Protein AF-A0ABD3H731-F1 (afdb_monomer_lite)

Organism: NCBI:txid122646

Foldseek 3Di:
DDDDLDDDFDDDDDDPVVCVVVVNDDQDDQQFFFFFDDDPVCPLQRVLVGVVVRCVSSVHDPVPQQADEDAPPDPVSQVVSCVSNVNDPCRYCVVHHCVVRPDPPPCRVRCSVVVVRVD

Structure (mmCIF, N/CA/C/O backbone):
data_AF-A0ABD3H731-F1
#
_entry.id   AF-A0ABD3H731-F1
#
loop_
_atom_site.group_PDB
_atom_site.id
_atom_site.type_symbol
_atom_site.label_atom_id
_atom_site.label_alt_id
_atom_site.label_comp_id
_atom_site.label_asym_id
_atom_site.label_entity_id
_atom_site.label_seq_id
_atom_site.pdbx_PDB_ins_code
_atom_site.Cartn_x
_atom_site.Cartn_y
_atom_site.Cartn_z
_atom_site.occupancy
_atom_site.B_iso_or_equiv
_atom_site.auth_seq_id
_atom_site.auth_comp_id
_atom_site.auth_asym_id
_atom_site.auth_atom_id
_atom_site.pdbx_PDB_model_num
ATOM 1 N N . MET A 1 1 ? 18.140 -32.141 3.329 1.00 37.31 1 MET A N 1
ATOM 2 C CA . MET A 1 1 ? 18.632 -30.747 3.450 1.00 37.31 1 MET A CA 1
ATOM 3 C C . MET A 1 1 ? 18.720 -30.172 2.040 1.00 37.31 1 MET A C 1
ATOM 5 O O . MET A 1 1 ? 19.295 -30.851 1.212 1.00 37.31 1 MET A O 1
ATOM 9 N N . 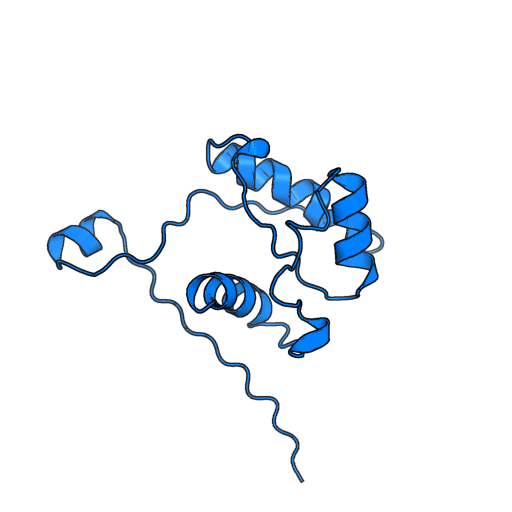GLY A 1 2 ? 18.154 -29.028 1.663 1.00 35.12 2 GLY A N 1
ATOM 10 C CA . GLY A 1 2 ? 17.507 -27.983 2.449 1.00 35.12 2 GLY A CA 1
ATOM 11 C C . GLY A 1 2 ? 16.170 -27.536 1.851 1.00 35.12 2 GLY A C 1
ATOM 12 O O . GLY A 1 2 ? 15.923 -27.637 0.655 1.00 35.12 2 GLY A O 1
ATOM 13 N N . HIS A 1 3 ? 15.307 -27.075 2.748 1.00 38.06 3 HIS A N 1
ATOM 14 C CA . HIS A 1 3 ? 14.120 -26.304 2.427 1.00 38.06 3 HIS A CA 1
ATOM 15 C C . HIS A 1 3 ? 14.609 -24.891 2.093 1.00 38.06 3 HIS A C 1
ATOM 17 O O . HIS A 1 3 ? 15.040 -24.172 2.990 1.00 38.06 3 HIS A O 1
ATOM 23 N N . GLY A 1 4 ? 14.635 -24.533 0.812 1.00 30.05 4 GLY A N 1
ATOM 24 C CA . GLY A 1 4 ? 14.915 -23.171 0.370 1.00 30.05 4 GLY A CA 1
ATOM 25 C C . GLY A 1 4 ? 13.609 -22.524 -0.054 1.00 30.05 4 GLY A C 1
ATOM 26 O O . GLY A 1 4 ? 13.112 -22.818 -1.136 1.00 30.05 4 GLY A O 1
ATOM 27 N N . VAL A 1 5 ? 13.037 -21.673 0.795 1.00 37.09 5 VAL A N 1
ATOM 28 C CA . VAL A 1 5 ? 12.015 -20.725 0.345 1.00 37.09 5 VAL A CA 1
ATOM 29 C C . VAL A 1 5 ? 12.768 -19.655 -0.444 1.00 37.09 5 VAL A C 1
ATOM 31 O O . VAL A 1 5 ? 13.442 -18.816 0.148 1.00 37.09 5 VAL A O 1
ATOM 34 N N . VAL A 1 6 ? 12.727 -19.740 -1.774 1.00 39.16 6 VAL A N 1
ATOM 35 C CA . VAL A 1 6 ? 13.187 -18.670 -2.669 1.00 39.16 6 VAL A CA 1
ATOM 36 C C . VAL A 1 6 ? 11.964 -17.844 -3.031 1.00 39.16 6 VAL A C 1
ATOM 38 O O . VAL A 1 6 ? 10.991 -18.364 -3.568 1.00 39.16 6 VAL A O 1
ATOM 41 N N . VAL A 1 7 ? 12.003 -16.567 -2.695 1.00 47.44 7 VAL A N 1
ATOM 42 C CA . VAL A 1 7 ? 10.921 -15.602 -2.903 1.00 47.44 7 VAL A CA 1
ATOM 43 C C . VAL A 1 7 ? 11.595 -14.295 -3.286 1.00 47.44 7 VAL A C 1
ATOM 45 O O . VAL A 1 7 ? 11.686 -13.350 -2.505 1.00 47.44 7 VAL A O 1
ATOM 48 N N . ASP A 1 8 ? 12.149 -14.308 -4.492 1.00 56.16 8 ASP A N 1
ATOM 49 C CA . ASP A 1 8 ? 12.830 -13.168 -5.083 1.00 56.16 8 ASP A CA 1
ATOM 50 C C . ASP A 1 8 ? 11.842 -12.400 -5.963 1.00 56.16 8 ASP A C 1
ATOM 52 O O . ASP A 1 8 ? 11.177 -12.967 -6.830 1.00 56.16 8 ASP A O 1
ATOM 56 N N . ALA A 1 9 ? 11.751 -11.092 -5.738 1.00 62.69 9 ALA A N 1
ATOM 57 C CA . ALA A 1 9 ? 10.979 -10.166 -6.552 1.00 62.69 9 ALA A CA 1
ATOM 58 C C . ALA A 1 9 ? 11.911 -9.080 -7.100 1.00 62.69 9 ALA A C 1
ATOM 60 O O . ALA A 1 9 ? 12.814 -8.614 -6.406 1.00 62.69 9 ALA A O 1
ATOM 61 N N . ALA A 1 10 ? 11.679 -8.652 -8.340 1.00 68.44 10 ALA A N 1
ATOM 62 C CA . ALA A 1 10 ? 12.416 -7.562 -8.968 1.00 68.44 10 ALA A CA 1
ATOM 63 C C . ALA A 1 10 ? 11.439 -6.569 -9.604 1.00 68.44 10 ALA A C 1
ATOM 65 O O . ALA A 1 10 ? 10.497 -6.958 -10.291 1.00 68.44 10 ALA A O 1
ATOM 66 N N . LEU A 1 11 ? 11.686 -5.278 -9.390 1.00 73.94 11 LEU A N 1
ATOM 67 C CA . LEU A 1 11 ? 10.932 -4.183 -9.993 1.00 73.94 11 LEU A CA 1
ATOM 68 C C . LEU A 1 11 ? 11.914 -3.198 -10.616 1.00 73.94 11 LEU A C 1
ATOM 70 O O . LEU A 1 11 ? 12.889 -2.794 -9.983 1.00 73.94 11 LEU A O 1
ATOM 74 N N . VAL A 1 12 ? 11.624 -2.775 -11.842 1.00 82.62 12 VAL A N 1
ATOM 75 C CA . VAL A 1 12 ? 12.367 -1.710 -12.515 1.00 82.62 12 VAL A CA 1
ATOM 76 C C . VAL A 1 12 ? 11.557 -0.425 -12.423 1.00 82.62 12 VAL A C 1
ATOM 78 O O . VAL A 1 12 ? 10.453 -0.329 -12.957 1.00 82.62 12 VAL A O 1
ATOM 81 N N . LEU A 1 13 ? 12.119 0.573 -11.746 1.00 86.06 13 LEU A N 1
ATOM 82 C CA . LEU A 1 13 ? 11.555 1.915 -11.663 1.00 86.06 13 LEU A CA 1
ATOM 83 C C . LEU A 1 13 ? 12.319 2.846 -12.599 1.00 86.06 13 LEU A C 1
ATOM 85 O O . LEU A 1 13 ? 13.546 2.910 -12.580 1.00 86.06 13 LEU A O 1
ATOM 89 N N . VAL A 1 14 ? 11.574 3.599 -13.400 1.00 88.94 14 VAL A N 1
ATOM 90 C CA . VAL A 1 14 ? 12.108 4.623 -14.299 1.00 88.94 14 VAL A CA 1
ATOM 91 C C . VAL A 1 14 ? 11.308 5.907 -14.145 1.00 88.94 14 VAL A C 1
ATOM 93 O O . VAL A 1 14 ? 10.143 5.889 -13.740 1.00 88.94 14 VAL A O 1
ATOM 96 N N . SER A 1 15 ? 11.914 7.044 -14.487 1.00 91.00 15 SER A N 1
ATOM 97 C CA . SER A 1 15 ? 11.161 8.294 -14.563 1.00 91.00 15 SER A CA 1
ATOM 98 C C . SER A 1 15 ? 10.152 8.233 -15.716 1.00 91.00 15 SER A C 1
ATOM 100 O O . SER A 1 15 ? 10.414 7.632 -16.759 1.00 91.00 15 SER A O 1
ATOM 102 N N . GLY A 1 16 ? 8.999 8.891 -15.557 1.00 87.31 16 GLY A N 1
ATOM 103 C CA . GLY A 1 16 ? 7.966 8.909 -16.601 1.00 87.31 16 GLY A CA 1
ATOM 104 C C . GLY A 1 16 ? 8.468 9.501 -17.922 1.00 87.31 16 GLY A C 1
ATOM 105 O O . GLY A 1 16 ? 8.137 8.997 -18.990 1.00 87.31 16 GLY A O 1
ATOM 106 N N . LYS A 1 17 ? 9.336 10.519 -17.847 1.00 91.38 17 LYS A N 1
ATOM 107 C CA . LYS A 1 17 ? 9.999 11.102 -19.018 1.00 91.38 17 LYS A CA 1
ATOM 108 C C . LYS A 1 17 ? 10.872 10.070 -19.739 1.00 91.38 17 LYS A C 1
ATOM 110 O O . LYS A 1 17 ? 10.739 9.918 -20.945 1.00 91.38 17 LYS A O 1
ATOM 115 N N . TYR A 1 18 ? 11.693 9.323 -19.002 1.00 92.56 18 TYR A N 1
ATOM 116 C CA . TYR A 1 18 ? 12.557 8.296 -19.583 1.00 92.56 18 TYR A CA 1
ATOM 117 C C . TYR A 1 18 ? 11.757 7.150 -20.215 1.00 92.56 18 TYR A C 1
ATOM 119 O O . TYR A 1 18 ? 12.086 6.701 -21.310 1.00 92.56 18 TYR A O 1
ATOM 127 N N . ALA A 1 19 ? 10.675 6.706 -19.564 1.00 90.88 19 ALA A N 1
ATOM 128 C CA . ALA A 1 19 ? 9.779 5.697 -20.127 1.00 90.88 19 ALA A CA 1
ATOM 129 C C . ALA A 1 19 ? 9.184 6.136 -21.472 1.00 90.88 19 ALA A C 1
ATOM 131 O O . ALA A 1 19 ? 9.175 5.346 -22.412 1.00 90.88 19 ALA A O 1
ATOM 132 N N . LEU A 1 20 ? 8.746 7.395 -21.581 1.00 90.44 20 LEU A N 1
ATOM 133 C CA . LEU A 1 20 ? 8.233 7.956 -22.833 1.00 90.44 20 LEU A CA 1
ATOM 134 C C . LEU A 1 20 ? 9.331 8.075 -23.898 1.00 90.44 20 LEU A C 1
ATOM 136 O O . LEU A 1 20 ? 9.129 7.645 -25.029 1.00 90.44 20 LEU A O 1
ATOM 140 N N . GLU A 1 21 ? 10.505 8.600 -23.534 1.00 94.31 21 GLU A N 1
ATOM 141 C CA . GLU A 1 21 ? 11.655 8.749 -24.441 1.00 94.31 21 GLU A CA 1
ATOM 142 C C . GLU A 1 21 ? 12.143 7.413 -25.012 1.00 94.31 21 GLU A C 1
ATOM 144 O O . GLU A 1 21 ? 12.640 7.359 -26.136 1.00 94.31 21 GLU A O 1
ATOM 149 N N . LYS A 1 22 ? 12.026 6.334 -24.234 1.00 93.12 22 LYS A N 1
ATOM 150 C CA . LYS A 1 22 ? 12.460 4.987 -24.618 1.00 93.12 22 LYS A CA 1
ATOM 151 C C . LYS A 1 22 ? 11.327 4.080 -25.094 1.00 93.12 22 LYS A C 1
ATOM 153 O O . LYS A 1 22 ? 11.598 2.927 -25.411 1.00 93.12 22 LYS A O 1
ATOM 158 N N . GLY A 1 23 ? 10.089 4.578 -25.156 1.00 92.00 23 GLY A N 1
ATOM 159 C CA . GLY A 1 23 ? 8.925 3.792 -25.573 1.00 92.00 23 GLY A CA 1
ATOM 160 C C . GLY A 1 23 ? 8.676 2.557 -24.699 1.00 92.00 23 GLY A C 1
ATOM 161 O O . GLY A 1 23 ? 8.235 1.528 -25.205 1.00 92.00 23 GLY A O 1
ATOM 162 N N . LEU A 1 24 ? 9.001 2.627 -23.404 1.00 91.31 24 LEU A N 1
ATOM 163 C CA . LEU A 1 24 ? 8.829 1.506 -22.482 1.00 91.31 24 LEU A CA 1
ATOM 164 C C . LEU A 1 24 ? 7.347 1.282 -22.174 1.00 91.31 24 LEU A C 1
ATOM 166 O O . LEU A 1 24 ? 6.586 2.231 -21.973 1.00 91.31 24 LEU A O 1
ATOM 170 N N . ILE A 1 25 ? 6.952 0.014 -22.063 1.00 88.94 25 ILE A N 1
ATOM 171 C CA . ILE A 1 25 ? 5.611 -0.364 -21.616 1.00 88.94 25 ILE A CA 1
ATOM 172 C C . ILE A 1 25 ? 5.525 -0.113 -20.108 1.00 88.94 25 ILE A C 1
ATOM 174 O O . ILE A 1 25 ? 6.185 -0.779 -19.312 1.00 88.94 25 ILE A O 1
ATOM 178 N N . VAL A 1 26 ? 4.718 0.872 -19.716 1.00 87.62 26 VAL A N 1
ATOM 179 C CA . VAL A 1 26 ? 4.493 1.216 -18.309 1.00 87.62 26 VAL A CA 1
ATOM 180 C C . VAL A 1 26 ? 3.297 0.435 -17.786 1.00 87.62 26 VAL A C 1
ATOM 182 O O . VAL A 1 26 ? 2.167 0.681 -18.198 1.00 87.62 26 VAL A O 1
ATOM 185 N N . ILE A 1 27 ? 3.557 -0.473 -16.849 1.00 86.50 27 ILE A N 1
ATOM 186 C CA . ILE A 1 27 ? 2.546 -1.362 -16.266 1.00 86.50 27 ILE A CA 1
ATOM 187 C C . ILE A 1 27 ? 1.838 -0.770 -15.037 1.00 86.50 27 ILE A C 1
ATOM 189 O O . ILE A 1 27 ? 0.685 -1.094 -14.769 1.00 86.50 27 ILE A O 1
ATOM 193 N N . ALA A 1 28 ? 2.504 0.134 -14.310 1.00 85.25 28 ALA A N 1
ATOM 194 C CA . ALA A 1 28 ? 1.975 0.790 -13.116 1.00 85.25 28 ALA A CA 1
ATOM 195 C C . ALA A 1 28 ? 2.652 2.150 -12.872 1.00 85.25 28 ALA A C 1
ATOM 197 O O . ALA A 1 28 ? 3.718 2.446 -13.418 1.00 85.25 28 ALA A O 1
ATOM 198 N N . LYS A 1 29 ? 2.040 2.986 -12.026 1.00 86.81 29 LYS A N 1
ATOM 199 C CA . LYS A 1 29 ? 2.601 4.271 -11.578 1.00 86.81 29 LYS A CA 1
ATOM 200 C C . LYS A 1 29 ? 2.501 4.383 -10.062 1.00 86.81 29 LYS A C 1
ATOM 202 O O . LYS A 1 29 ? 1.410 4.271 -9.512 1.00 86.81 29 LYS A O 1
ATOM 207 N N . VAL A 1 30 ? 3.613 4.693 -9.400 1.00 88.00 30 VAL A N 1
ATOM 208 C CA . VAL A 1 30 ? 3.611 5.026 -7.969 1.00 88.00 30 VAL A CA 1
ATOM 209 C C . VAL A 1 30 ? 3.017 6.423 -7.799 1.00 88.00 30 VAL A C 1
ATOM 211 O O . VAL A 1 30 ? 3.602 7.410 -8.242 1.00 88.00 30 VAL A O 1
ATOM 214 N N . ARG A 1 31 ? 1.824 6.505 -7.203 1.00 88.38 31 ARG A N 1
ATOM 215 C CA . ARG A 1 31 ? 1.092 7.771 -7.022 1.00 88.38 31 ARG A CA 1
ATOM 216 C C . ARG A 1 31 ? 1.437 8.483 -5.719 1.00 88.38 31 ARG A C 1
ATOM 218 O O . ARG A 1 31 ? 1.421 9.705 -5.685 1.00 88.38 31 ARG A O 1
ATOM 225 N N . GLY A 1 32 ? 1.760 7.736 -4.671 1.00 85.75 32 GLY A N 1
ATOM 226 C CA . GLY A 1 32 ? 2.115 8.275 -3.366 1.00 85.75 32 GLY A CA 1
ATOM 227 C C . GLY A 1 32 ? 2.714 7.194 -2.477 1.00 85.75 32 GLY A C 1
ATOM 228 O O . GLY A 1 32 ? 2.483 6.008 -2.695 1.00 85.75 32 GLY A O 1
ATOM 229 N N . TYR A 1 33 ? 3.487 7.616 -1.481 1.00 89.50 33 TYR A N 1
ATOM 230 C CA . TYR A 1 33 ? 4.027 6.741 -0.445 1.00 89.50 33 TYR A CA 1
ATOM 231 C C . TYR A 1 33 ? 3.914 7.440 0.909 1.00 89.50 33 TYR A C 1
ATOM 233 O O . TYR A 1 33 ? 3.988 8.674 0.990 1.00 89.50 33 TYR A O 1
ATOM 241 N N . ALA A 1 34 ? 3.751 6.669 1.978 1.00 87.62 34 ALA A N 1
ATOM 242 C CA . ALA A 1 34 ? 3.825 7.196 3.328 1.00 87.62 34 ALA A CA 1
ATOM 243 C C . ALA A 1 34 ? 4.317 6.160 4.326 1.00 87.62 34 ALA A C 1
ATOM 245 O O . ALA A 1 34 ? 4.137 4.959 4.152 1.00 87.62 34 ALA A O 1
ATOM 246 N N . ASP A 1 35 ? 4.891 6.692 5.390 1.00 86.19 35 ASP A N 1
ATOM 247 C CA . ASP A 1 35 ? 5.379 6.002 6.562 1.00 86.19 35 ASP A CA 1
ATOM 248 C C . ASP A 1 35 ? 4.587 6.456 7.803 1.00 86.19 35 ASP A C 1
ATOM 250 O O . ASP A 1 35 ? 4.002 7.553 7.881 1.00 86.19 35 ASP A O 1
ATOM 254 N N . ALA A 1 36 ? 4.511 5.563 8.780 1.00 84.25 36 ALA A N 1
ATOM 255 C CA . ALA A 1 36 ? 3.992 5.868 10.096 1.00 84.25 36 ALA A CA 1
ATOM 256 C C . ALA A 1 36 ? 4.707 5.009 11.131 1.00 84.25 36 ALA A C 1
ATOM 258 O O . ALA A 1 36 ? 4.912 3.814 10.930 1.00 84.25 36 ALA A O 1
ATOM 259 N N . GLU A 1 37 ? 5.036 5.640 12.248 1.00 83.38 37 GLU A N 1
ATOM 260 C CA . GLU A 1 37 ? 5.739 5.025 13.359 1.00 83.38 37 GLU A CA 1
ATOM 261 C C . GLU A 1 37 ? 4.899 5.186 14.623 1.00 83.38 37 GLU A C 1
ATOM 263 O O . GLU A 1 37 ? 4.189 6.181 14.804 1.00 83.38 37 GLU A O 1
ATOM 268 N N . GLN A 1 38 ? 4.958 4.176 15.480 1.00 84.25 38 GLN A N 1
ATOM 269 C CA . GLN A 1 38 ? 4.308 4.138 16.783 1.00 84.25 38 GLN A CA 1
ATOM 270 C C . GLN A 1 38 ? 5.263 3.480 17.783 1.00 84.25 38 GLN A C 1
ATOM 272 O O . GLN A 1 38 ? 6.316 2.964 17.400 1.00 84.25 38 GLN A O 1
ATOM 277 N N . ALA A 1 39 ? 4.889 3.484 19.065 1.00 84.56 39 ALA A N 1
ATOM 278 C CA . ALA A 1 39 ? 5.595 2.702 20.073 1.00 84.56 39 ALA A CA 1
ATOM 279 C C . ALA A 1 39 ? 5.719 1.228 19.622 1.00 84.56 39 ALA A C 1
ATOM 281 O O . ALA A 1 39 ? 4.786 0.721 18.991 1.00 84.56 39 ALA A O 1
ATOM 282 N N . PRO A 1 40 ? 6.823 0.522 19.939 1.00 79.31 40 PRO A N 1
ATOM 283 C CA . PRO A 1 40 ? 7.079 -0.831 19.432 1.00 79.31 40 PRO A CA 1
ATOM 284 C C . PRO A 1 40 ? 5.944 -1.825 19.699 1.00 79.31 40 PRO A C 1
ATOM 286 O O . PRO A 1 40 ? 5.658 -2.675 18.867 1.00 79.31 40 PRO A O 1
ATOM 289 N N . GLU A 1 41 ? 5.259 -1.688 20.831 1.00 82.38 41 GLU A N 1
ATOM 290 C CA . GLU A 1 41 ? 4.099 -2.500 21.220 1.00 82.38 41 GLU A CA 1
ATOM 291 C C . GLU A 1 41 ? 2.859 -2.316 20.325 1.00 82.38 41 GLU A C 1
ATOM 293 O O . GLU A 1 41 ? 1.998 -3.192 20.282 1.00 82.38 41 GLU A O 1
ATOM 298 N N . LEU A 1 42 ? 2.784 -1.219 19.565 1.00 79.62 42 LEU A N 1
ATOM 299 C CA . LEU A 1 42 ? 1.672 -0.872 18.673 1.00 79.62 42 LEU A CA 1
ATOM 300 C C . LEU A 1 42 ? 2.011 -1.039 17.185 1.00 79.62 42 LEU A C 1
ATOM 302 O O . LEU A 1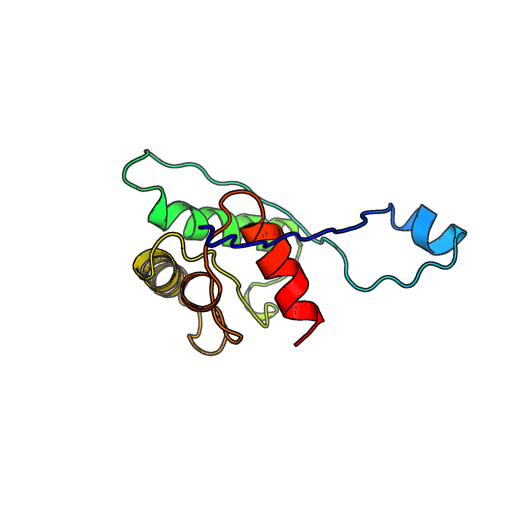 42 ? 1.234 -0.632 16.324 1.00 79.62 42 LEU A O 1
ATOM 306 N N . PHE A 1 43 ? 3.146 -1.658 16.843 1.00 78.88 43 PHE A N 1
ATOM 307 C CA . PHE A 1 43 ? 3.588 -1.768 15.445 1.00 78.88 43 PHE A CA 1
ATOM 308 C C . PHE A 1 43 ? 2.536 -2.405 14.513 1.00 78.88 43 PHE A C 1
ATOM 310 O O . PHE A 1 43 ? 2.485 -2.101 13.321 1.00 78.88 43 PHE A O 1
ATOM 317 N N . THR A 1 44 ? 1.669 -3.264 15.056 1.00 80.31 44 THR A N 1
ATOM 318 C CA . THR A 1 44 ? 0.586 -3.935 14.329 1.00 80.31 44 THR A CA 1
ATOM 319 C C . THR A 1 44 ? -0.499 -2.973 13.838 1.00 80.31 44 THR A C 1
ATOM 321 O O . THR A 1 44 ? -1.188 -3.290 12.871 1.00 80.31 44 THR A O 1
ATOM 324 N N . THR A 1 45 ? -0.642 -1.791 14.446 1.00 84.94 45 THR A N 1
ATOM 325 C CA . THR A 1 45 ? -1.626 -0.760 14.070 1.00 84.94 45 THR A CA 1
ATOM 326 C C . THR A 1 45 ? -1.032 0.411 13.290 1.00 84.94 45 THR A C 1
ATOM 328 O O . THR A 1 45 ? -1.771 1.264 12.800 1.00 84.94 45 THR A O 1
ATOM 331 N N . SER A 1 46 ? 0.288 0.442 13.097 1.00 86.31 46 SER A N 1
ATOM 332 C CA . SER A 1 46 ? 0.959 1.442 12.259 1.00 86.31 46 SER A CA 1
ATOM 333 C C . SER A 1 46 ? 0.417 1.531 10.819 1.00 86.31 46 SER A C 1
ATOM 335 O O . SER A 1 46 ? 0.308 2.656 10.316 1.00 86.31 46 SER A O 1
ATOM 337 N N . PRO A 1 47 ? 0.008 0.433 10.136 1.00 85.88 47 PRO A N 1
ATOM 338 C CA . PRO A 1 47 ? -0.564 0.537 8.790 1.00 85.88 47 PRO A CA 1
ATOM 339 C C . PRO A 1 47 ? -1.831 1.405 8.726 1.00 85.88 47 PRO A C 1
ATOM 341 O O . PRO A 1 47 ? -1.996 2.158 7.767 1.00 85.88 47 PRO A O 1
ATOM 344 N N . ALA A 1 48 ? -2.670 1.406 9.768 1.00 88.31 48 ALA A N 1
ATOM 345 C CA . ALA A 1 48 ? -3.862 2.251 9.859 1.00 88.31 48 ALA A CA 1
ATOM 346 C C . ALA A 1 48 ? -3.531 3.751 9.882 1.00 88.31 48 ALA A C 1
ATOM 348 O O . ALA A 1 48 ? -4.365 4.574 9.516 1.00 88.31 48 ALA A O 1
ATOM 349 N N . LEU A 1 49 ? -2.305 4.128 10.257 1.00 89.38 49 LEU A N 1
ATOM 350 C CA . LEU A 1 49 ? -1.823 5.503 10.135 1.00 89.38 49 LEU A CA 1
ATOM 351 C C . LEU A 1 49 ? -1.139 5.776 8.791 1.00 89.38 49 LEU A C 1
ATOM 353 O O . LEU A 1 49 ? -1.234 6.890 8.272 1.00 89.38 49 LEU A O 1
ATOM 357 N N . ALA A 1 50 ? -0.427 4.795 8.235 1.00 88.06 50 ALA A N 1
ATOM 358 C CA . ALA A 1 50 ? 0.315 4.957 6.986 1.00 88.06 50 ALA A CA 1
ATOM 359 C C . ALA A 1 50 ? -0.610 5.000 5.758 1.00 88.06 50 ALA A C 1
ATOM 361 O O . ALA A 1 50 ? -0.434 5.856 4.890 1.00 88.06 50 ALA A O 1
ATOM 362 N N . ILE A 1 51 ? -1.628 4.133 5.703 1.00 89.12 51 ILE A N 1
ATOM 363 C CA . ILE A 1 51 ? -2.533 3.996 4.551 1.00 89.12 51 ILE A CA 1
ATOM 364 C C . ILE A 1 51 ? -3.265 5.317 4.239 1.00 89.12 51 ILE A C 1
ATOM 366 O O . ILE A 1 51 ? -3.146 5.794 3.107 1.00 89.12 51 ILE A O 1
ATOM 370 N N . PRO A 1 52 ? -3.931 5.999 5.197 1.00 90.19 52 PRO A N 1
ATOM 371 C CA . PRO A 1 52 ? -4.594 7.276 4.913 1.00 90.19 52 PRO A CA 1
ATOM 372 C C . PRO A 1 52 ? -3.625 8.369 4.447 1.00 90.19 52 PRO A C 1
ATOM 374 O O . PRO A 1 52 ? -3.955 9.170 3.570 1.00 90.19 52 PRO A O 1
ATOM 377 N N . LYS A 1 53 ? -2.401 8.400 4.995 1.00 90.75 53 LYS A N 1
ATOM 378 C CA . LYS A 1 53 ? -1.361 9.344 4.560 1.00 90.75 53 LYS A CA 1
ATOM 379 C C . LYS A 1 53 ? -0.929 9.071 3.118 1.00 90.75 53 LYS A C 1
ATOM 381 O O . LYS A 1 53 ? -0.762 10.023 2.356 1.00 90.75 53 LYS A O 1
ATOM 386 N N . ALA A 1 54 ? -0.752 7.803 2.745 1.00 89.19 54 ALA A N 1
ATOM 387 C CA . ALA A 1 54 ? -0.355 7.403 1.398 1.00 89.19 54 ALA A CA 1
ATOM 388 C C . ALA A 1 54 ? -1.441 7.752 0.371 1.00 89.19 54 ALA A C 1
ATOM 390 O O . ALA A 1 54 ? -1.131 8.368 -0.646 1.00 89.19 54 ALA A O 1
ATOM 391 N N . VAL A 1 55 ? -2.709 7.457 0.681 1.00 89.25 55 VAL A N 1
ATOM 392 C CA . VAL A 1 55 ? -3.883 7.811 -0.140 1.00 89.25 55 VAL A CA 1
ATOM 393 C C . VAL A 1 55 ? -3.972 9.327 -0.342 1.00 89.25 55 VAL A C 1
ATOM 395 O O . VAL A 1 55 ? -4.044 9.804 -1.476 1.00 89.25 55 VAL A O 1
ATOM 398 N N . LYS A 1 56 ? -3.838 10.111 0.738 1.00 90.06 56 LYS A N 1
ATOM 399 C CA . LYS A 1 56 ? -3.825 11.579 0.658 1.00 90.06 56 LYS A CA 1
ATOM 400 C C . LYS A 1 56 ? -2.675 12.104 -0.207 1.00 90.06 56 LYS A C 1
ATOM 402 O O . LYS A 1 56 ? -2.883 13.006 -1.013 1.00 90.06 56 LYS A O 1
ATOM 407 N N . ARG A 1 57 ? -1.465 11.549 -0.064 1.00 90.25 57 ARG A N 1
ATOM 408 C CA . ARG A 1 57 ? -0.295 11.919 -0.887 1.00 90.25 57 ARG A CA 1
ATOM 409 C C . ARG A 1 57 ? -0.449 11.497 -2.350 1.00 90.25 57 ARG A C 1
ATOM 411 O O . ARG A 1 57 ? 0.073 12.183 -3.220 1.00 90.25 57 ARG A O 1
ATOM 418 N N . ALA A 1 58 ? -1.180 10.417 -2.620 1.00 90.12 58 ALA A N 1
ATOM 419 C CA . ALA A 1 58 ? -1.525 9.978 -3.970 1.00 90.12 58 ALA A CA 1
ATOM 420 C C . ALA A 1 58 ? -2.556 10.887 -4.666 1.00 90.12 58 ALA A C 1
ATOM 422 O O . ALA A 1 58 ? -2.719 10.804 -5.893 1.00 90.12 58 ALA A O 1
ATOM 423 N N . GLY A 1 59 ? -3.220 11.761 -3.898 1.00 90.69 59 GLY A N 1
ATOM 424 C CA . GLY A 1 59 ? -4.229 12.696 -4.389 1.00 90.69 59 GLY A CA 1
ATOM 425 C C . GLY A 1 59 ? -5.504 11.997 -4.857 1.00 90.69 59 GLY A C 1
ATOM 426 O O . GLY A 1 59 ? -6.129 12.463 -5.805 1.00 90.69 59 GLY A O 1
ATOM 427 N N . ILE A 1 60 ? -5.839 10.860 -4.245 1.00 90.38 60 ILE A N 1
ATOM 428 C CA . ILE A 1 60 ? -7.053 10.086 -4.526 1.00 90.38 60 ILE A CA 1
ATOM 429 C C . ILE A 1 60 ? -7.910 10.004 -3.262 1.00 90.38 60 ILE A C 1
ATOM 431 O O . ILE A 1 60 ? -7.399 10.149 -2.149 1.00 90.38 60 ILE A O 1
ATOM 435 N N . ASP A 1 61 ? -9.203 9.763 -3.437 1.00 88.25 61 ASP A N 1
ATOM 436 C CA . ASP A 1 61 ? -10.086 9.415 -2.328 1.00 88.25 61 ASP A CA 1
ATOM 437 C C . ASP A 1 61 ? -9.959 7.923 -1.982 1.00 88.25 61 ASP A C 1
ATOM 439 O O . ASP A 1 61 ? -9.689 7.093 -2.853 1.00 88.25 61 ASP A O 1
ATOM 443 N N . ALA A 1 62 ? -10.167 7.560 -0.714 1.00 84.62 62 ALA A N 1
ATOM 444 C CA . ALA A 1 62 ? -10.100 6.164 -0.281 1.00 84.62 62 ALA A CA 1
ATOM 445 C C . ALA A 1 62 ? -11.135 5.273 -0.996 1.00 84.62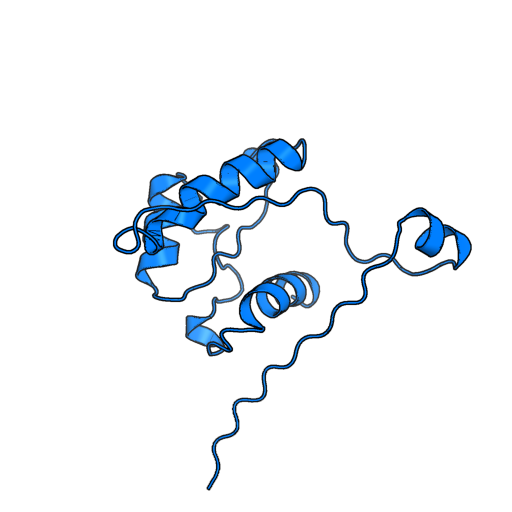 62 ALA A C 1
ATOM 447 O O . ALA A 1 62 ? -10.863 4.101 -1.236 1.00 84.62 62 ALA A O 1
ATOM 448 N N . SER A 1 63 ? -12.284 5.823 -1.403 1.00 86.50 63 SER A N 1
ATOM 449 C CA . SER A 1 63 ? -13.301 5.102 -2.185 1.00 86.50 63 SER A CA 1
ATOM 450 C C . SER A 1 63 ? -12.825 4.677 -3.577 1.00 86.50 63 SER A C 1
ATOM 452 O O . SER A 1 63 ? -13.375 3.732 -4.140 1.00 86.50 63 SER A O 1
ATOM 454 N N . GLN A 1 64 ? -11.793 5.337 -4.114 1.00 85.00 64 GLN A N 1
ATOM 455 C CA . GLN A 1 64 ? -11.183 5.003 -5.403 1.00 85.00 64 GLN A CA 1
ATOM 456 C C . GLN A 1 64 ? -10.156 3.873 -5.295 1.00 85.00 64 GLN A C 1
ATOM 458 O O . GLN A 1 64 ? -9.554 3.503 -6.299 1.00 85.00 64 GLN A O 1
ATOM 463 N N . VAL A 1 65 ? -9.906 3.359 -4.088 1.00 86.56 65 VAL A N 1
ATOM 464 C CA . VAL A 1 65 ? -9.042 2.202 -3.890 1.00 86.56 65 VAL A CA 1
ATOM 465 C C . VAL A 1 65 ? -9.873 0.937 -4.076 1.00 86.56 65 VAL A C 1
ATOM 467 O O . VAL A 1 65 ? -10.813 0.645 -3.325 1.00 86.56 65 VAL A O 1
ATOM 470 N N . ASP A 1 66 ? -9.519 0.180 -5.107 1.00 84.56 66 ASP A N 1
ATOM 471 C CA . ASP A 1 66 ? -10.164 -1.094 -5.405 1.00 84.56 66 ASP A CA 1
ATOM 472 C C . ASP A 1 66 ? -9.699 -2.180 -4.438 1.00 84.56 66 ASP A C 1
ATOM 474 O O . ASP A 1 66 ? -10.520 -2.958 -3.958 1.00 84.56 66 ASP A O 1
ATOM 478 N N . PHE A 1 67 ? -8.410 -2.175 -4.088 1.00 85.00 67 PHE A N 1
ATOM 479 C CA . PHE A 1 67 ? -7.797 -3.234 -3.298 1.00 85.00 67 PHE A CA 1
ATOM 480 C C . PHE A 1 67 ? -6.708 -2.732 -2.351 1.00 85.00 67 PHE A C 1
ATOM 482 O O . PHE A 1 67 ? -5.978 -1.784 -2.644 1.00 85.00 67 PHE A O 1
ATOM 489 N N . TYR A 1 68 ? -6.588 -3.417 -1.219 1.00 82.94 68 TYR A N 1
ATOM 490 C CA . TYR A 1 68 ? -5.600 -3.182 -0.180 1.00 82.94 68 TYR A CA 1
ATOM 491 C C . TYR A 1 68 ? -4.816 -4.466 0.071 1.00 82.94 68 TYR A C 1
ATOM 493 O O . TYR A 1 68 ? -5.381 -5.472 0.491 1.00 82.94 68 TYR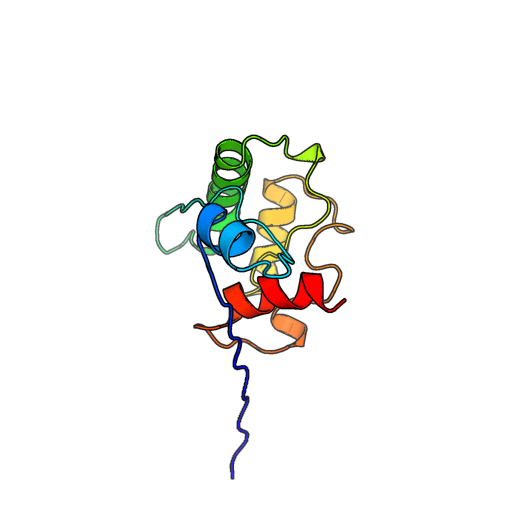 A O 1
ATOM 501 N N . GLU A 1 69 ? -3.505 -4.400 -0.120 1.00 80.88 69 GLU A N 1
ATOM 502 C CA . GLU A 1 69 ? -2.581 -5.434 0.338 1.00 80.88 69 GLU A CA 1
ATOM 503 C C . GLU A 1 69 ? -1.930 -4.971 1.638 1.00 80.88 69 GLU A C 1
ATOM 505 O O . GLU A 1 69 ? -1.186 -3.985 1.676 1.00 80.88 69 GLU A O 1
ATOM 510 N N . ILE A 1 70 ? -2.243 -5.666 2.728 1.00 80.31 70 ILE A N 1
ATOM 511 C CA . ILE A 1 70 ? -1.687 -5.397 4.050 1.00 80.31 70 ILE A CA 1
ATOM 512 C C . ILE A 1 70 ? -0.813 -6.586 4.418 1.00 80.31 70 ILE A C 1
ATOM 514 O O . ILE A 1 70 ? -1.312 -7.684 4.657 1.00 80.31 70 ILE A O 1
ATOM 518 N N . ASN A 1 71 ? 0.499 -6.349 4.496 1.00 76.06 71 ASN A N 1
ATOM 519 C CA . ASN A 1 71 ? 1.468 -7.385 4.837 1.00 76.06 71 ASN A CA 1
ATOM 520 C C . ASN A 1 71 ? 1.106 -8.082 6.161 1.00 76.06 71 ASN A C 1
ATOM 522 O O . ASN A 1 71 ? 1.084 -7.469 7.233 1.00 76.06 71 ASN A O 1
ATOM 526 N N . GLU A 1 72 ? 0.881 -9.390 6.079 1.00 63.16 72 GLU A N 1
ATOM 527 C CA . GLU A 1 72 ? 0.476 -10.235 7.199 1.00 63.16 72 GLU A CA 1
ATOM 528 C C . GLU A 1 72 ? 1.700 -10.728 7.976 1.00 63.16 72 GLU A C 1
ATOM 530 O O . GLU A 1 72 ? 2.038 -11.908 7.950 1.00 63.16 72 GLU A O 1
ATOM 535 N N . ALA A 1 73 ? 2.373 -9.831 8.703 1.00 64.88 73 ALA A N 1
ATOM 536 C CA . ALA A 1 73 ? 3.378 -10.266 9.682 1.00 64.88 73 ALA A CA 1
ATOM 537 C C . ALA A 1 73 ? 2.751 -11.215 10.731 1.00 64.88 73 ALA A C 1
ATOM 539 O O . ALA A 1 73 ? 3.388 -12.158 11.187 1.00 64.88 73 ALA A O 1
ATOM 540 N N . PHE A 1 74 ? 1.473 -10.981 11.055 1.00 68.00 74 PHE A N 1
ATOM 541 C CA . PHE A 1 74 ? 0.568 -11.886 11.767 1.00 68.00 74 PHE A CA 1
ATOM 542 C C . PHE A 1 74 ? -0.852 -11.683 11.213 1.00 68.00 74 PHE A C 1
ATOM 544 O O . PHE A 1 74 ? -1.204 -10.555 10.866 1.00 68.00 74 PHE A O 1
ATOM 551 N N . SER A 1 75 ? -1.709 -12.712 11.192 1.00 70.00 75 SER A N 1
ATOM 552 C CA . SER A 1 75 ? -3.094 -12.601 10.676 1.00 70.00 75 SER A CA 1
ATOM 553 C C . SER A 1 75 ? -3.920 -11.517 11.387 1.00 70.00 75 SER A C 1
ATOM 555 O O . SER A 1 75 ? -4.786 -10.883 10.790 1.00 70.00 75 SER A O 1
ATOM 557 N N . VAL A 1 76 ? -3.614 -11.251 12.663 1.00 76.88 76 VAL A N 1
ATOM 558 C CA . VAL A 1 76 ? -4.264 -10.187 13.442 1.00 76.88 76 VAL A CA 1
ATOM 559 C C . VAL A 1 76 ? -3.961 -8.785 12.902 1.00 76.88 76 VAL A C 1
ATOM 561 O O . VAL A 1 76 ? -4.774 -7.887 13.086 1.00 76.88 76 VAL A O 1
ATOM 564 N N . VAL A 1 77 ? -2.837 -8.583 12.203 1.00 78.94 77 VAL A N 1
ATOM 565 C CA . VAL A 1 77 ? -2.449 -7.279 11.642 1.00 78.94 77 VAL A CA 1
ATOM 566 C C . VAL A 1 77 ? -3.424 -6.863 10.546 1.00 78.94 77 VAL A C 1
ATOM 568 O O . VAL A 1 77 ? -3.976 -5.766 10.614 1.00 78.94 77 VAL A O 1
ATOM 571 N N . ALA A 1 78 ? -3.695 -7.732 9.569 1.00 79.31 78 ALA A N 1
ATOM 572 C CA . ALA A 1 78 ? -4.644 -7.425 8.499 1.00 79.31 78 ALA A CA 1
ATOM 573 C C . ALA A 1 78 ? -6.053 -7.168 9.061 1.00 79.31 78 ALA A C 1
ATOM 575 O O . ALA A 1 78 ? -6.654 -6.137 8.763 1.00 79.31 78 ALA A O 1
ATOM 576 N N . LEU A 1 79 ? -6.528 -8.028 9.971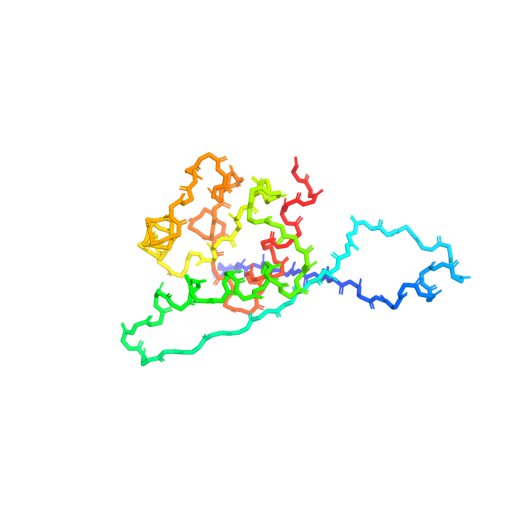 1.00 81.56 79 LEU A N 1
ATOM 577 C CA . LEU A 1 79 ? -7.847 -7.893 10.602 1.00 81.56 79 LEU A CA 1
ATOM 578 C C . LEU A 1 79 ? -7.985 -6.613 11.442 1.00 81.56 79 LEU A C 1
ATOM 580 O O . LEU A 1 79 ? -9.010 -5.931 11.376 1.00 81.56 79 LEU A O 1
ATOM 584 N N . ALA A 1 80 ? -6.963 -6.264 12.228 1.00 83.81 80 ALA A N 1
ATOM 585 C CA . ALA A 1 80 ? -6.972 -5.053 13.042 1.00 83.81 80 ALA A CA 1
ATOM 586 C C . ALA A 1 80 ? -7.031 -3.800 12.164 1.00 83.81 80 ALA A C 1
ATOM 588 O O . ALA A 1 80 ? -7.857 -2.922 12.406 1.00 83.81 80 ALA A O 1
ATOM 589 N N . ASN A 1 81 ? -6.209 -3.732 11.113 1.00 85.06 81 ASN A N 1
ATOM 590 C CA . ASN A 1 81 ? -6.185 -2.578 10.216 1.00 85.06 81 ASN A CA 1
ATOM 591 C C . ASN A 1 81 ? -7.451 -2.488 9.357 1.00 85.06 81 ASN A C 1
ATOM 593 O O . ASN A 1 81 ? -7.968 -1.388 9.184 1.00 85.06 81 ASN A O 1
ATOM 597 N N . GLN A 1 82 ? -8.010 -3.617 8.910 1.00 85.75 82 GLN A N 1
ATOM 598 C CA . GLN A 1 82 ? -9.312 -3.654 8.241 1.00 85.75 82 GLN A CA 1
ATOM 599 C C . GLN A 1 82 ? -10.399 -3.035 9.129 1.00 85.75 82 GLN A C 1
ATOM 601 O O . GLN A 1 82 ? -11.153 -2.175 8.678 1.00 85.75 82 GLN A O 1
ATOM 606 N N . LYS A 1 83 ? -10.447 -3.418 10.411 1.00 87.19 83 LYS A N 1
ATOM 607 C CA . LYS A 1 83 ? -11.426 -2.884 11.364 1.00 87.19 83 LYS A CA 1
ATOM 608 C C . LYS A 1 83 ? -11.199 -1.403 11.676 1.00 87.19 83 LYS A C 1
ATOM 610 O O . LYS A 1 83 ? -12.164 -0.649 11.735 1.00 87.19 83 LYS A O 1
ATOM 615 N N . LEU A 1 84 ? -9.949 -0.986 11.880 1.00 87.88 84 LEU A N 1
ATOM 616 C CA . LEU A 1 84 ? -9.600 0.402 12.212 1.00 87.88 84 LEU A CA 1
ATOM 617 C C . LEU A 1 84 ? -9.886 1.375 11.064 1.00 87.88 84 LEU A C 1
ATOM 619 O O . LEU A 1 84 ? -10.274 2.512 11.311 1.00 87.88 84 LEU A O 1
ATOM 623 N N . LEU A 1 85 ? -9.693 0.928 9.825 1.00 85.50 85 LEU A N 1
ATOM 624 C CA . LEU A 1 85 ? -9.908 1.730 8.623 1.00 85.50 85 LEU A CA 1
ATOM 625 C C . LEU A 1 85 ? -11.310 1.553 8.018 1.00 85.50 85 LEU A C 1
ATOM 627 O O . LEU A 1 85 ? -11.642 2.252 7.064 1.00 85.50 85 LEU A O 1
ATOM 631 N N . GLY A 1 86 ? -12.125 0.635 8.550 1.00 86.38 86 GLY A N 1
ATOM 632 C CA . GLY A 1 86 ? -13.453 0.329 8.016 1.00 86.38 86 GLY A CA 1
ATOM 633 C C . GLY A 1 86 ? -13.414 -0.240 6.594 1.00 86.38 86 GLY A C 1
ATOM 634 O O . GLY A 1 86 ? -14.292 0.067 5.793 1.00 86.38 86 GLY A O 1
ATOM 635 N N . LEU A 1 87 ? -12.382 -1.023 6.264 1.00 86.50 87 LEU A N 1
ATOM 636 C CA . LEU A 1 87 ? -12.205 -1.582 4.923 1.00 86.50 87 LEU A CA 1
ATOM 637 C C . LEU A 1 87 ? -13.146 -2.768 4.695 1.00 86.50 87 LEU A C 1
ATOM 639 O O . LEU A 1 87 ? -13.367 -3.595 5.585 1.00 86.50 87 LEU A O 1
ATOM 643 N N . ASP A 1 88 ? -13.652 -2.874 3.470 1.00 85.06 88 ASP A N 1
ATOM 644 C CA . ASP A 1 88 ? -14.396 -4.046 3.020 1.00 85.06 88 ASP A CA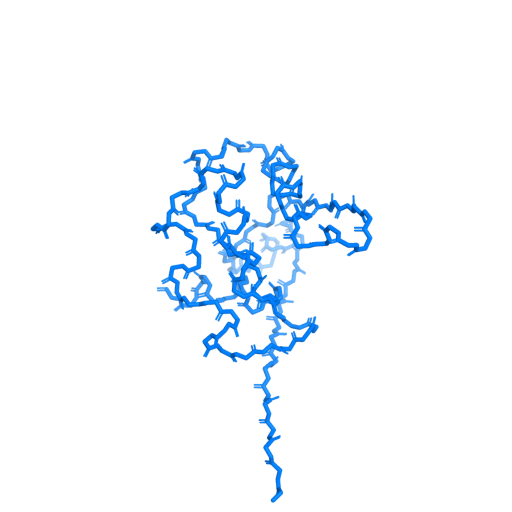 1
ATOM 645 C C . ASP A 1 88 ? -13.462 -5.265 2.959 1.00 85.06 88 ASP A C 1
ATOM 647 O O . ASP A 1 88 ? -12.410 -5.219 2.319 1.00 85.06 88 ASP A O 1
ATOM 651 N N . SER A 1 89 ? -13.856 -6.371 3.599 1.00 81.69 89 SER A N 1
ATOM 652 C CA . SER A 1 89 ? -13.134 -7.649 3.526 1.00 81.69 89 SER A CA 1
ATOM 653 C C . SER A 1 89 ? -12.946 -8.143 2.094 1.00 81.69 89 SER A C 1
ATOM 655 O O . SER A 1 89 ? -11.952 -8.798 1.813 1.00 81.69 89 SER A O 1
ATOM 657 N N . ALA A 1 90 ? -13.864 -7.813 1.181 1.00 82.38 90 ALA A N 1
ATOM 658 C CA . ALA A 1 90 ? -13.761 -8.188 -0.226 1.00 82.38 90 ALA A CA 1
ATOM 659 C C . ALA A 1 90 ? -12.689 -7.395 -0.991 1.00 82.38 90 ALA A C 1
ATOM 661 O O . ALA A 1 90 ? -12.435 -7.695 -2.153 1.00 82.38 90 ALA A O 1
ATOM 662 N N . LYS A 1 91 ? -12.073 -6.386 -0.362 1.00 82.38 91 LYS A N 1
ATOM 663 C CA . LYS A 1 91 ? -11.012 -5.554 -0.942 1.00 82.38 91 LYS A CA 1
ATOM 664 C C . LYS A 1 91 ? -9.650 -5.758 -0.279 1.00 82.38 91 LYS A C 1
ATOM 666 O O . LYS A 1 91 ? -8.667 -5.218 -0.775 1.00 82.38 91 LYS A O 1
ATOM 671 N N . VAL A 1 92 ? -9.566 -6.491 0.832 1.00 82.50 92 VAL A N 1
ATOM 672 C CA . VAL A 1 92 ? -8.316 -6.698 1.581 1.00 82.50 92 VAL A CA 1
ATOM 673 C C . VAL A 1 92 ? -7.757 -8.086 1.280 1.00 82.50 92 VAL A C 1
ATOM 675 O O . VAL A 1 92 ? -8.450 -9.075 1.493 1.00 82.50 92 VAL A O 1
ATOM 678 N N . ASN A 1 93 ? -6.505 -8.161 0.818 1.00 76.31 93 ASN A N 1
ATOM 679 C CA . ASN A 1 93 ? -5.761 -9.406 0.570 1.00 76.31 93 ASN A CA 1
ATOM 680 C C . ASN A 1 93 ? -6.536 -10.433 -0.296 1.00 76.31 93 ASN A C 1
ATOM 682 O O . ASN A 1 93 ? -6.517 -11.637 -0.031 1.00 76.31 93 ASN A O 1
ATOM 686 N N . VAL A 1 94 ? -7.243 -9.956 -1.330 1.00 71.56 94 VAL A N 1
ATOM 687 C CA . VAL A 1 94 ? -8.195 -10.741 -2.153 1.00 71.56 94 VAL A CA 1
ATOM 688 C C . VAL A 1 94 ? -7.540 -11.933 -2.852 1.00 71.56 94 VAL A C 1
ATOM 690 O O . VAL A 1 94 ? -8.180 -12.962 -3.061 1.00 71.56 94 VAL A O 1
ATOM 693 N N . HIS A 1 95 ? -6.252 -11.821 -3.172 1.00 63.38 95 HIS A N 1
ATOM 694 C CA . HIS A 1 95 ? -5.489 -12.863 -3.858 1.00 63.38 95 HIS A CA 1
ATOM 695 C C . HIS A 1 95 ? -4.631 -13.720 -2.902 1.00 63.38 95 HIS A C 1
ATOM 697 O O . HIS A 1 95 ? -3.791 -14.494 -3.365 1.00 63.38 95 HIS A O 1
ATOM 703 N N . GLY A 1 96 ? -4.854 -13.614 -1.586 1.00 52.94 96 GLY A N 1
ATOM 704 C CA . GLY A 1 96 ? -4.113 -14.330 -0.543 1.00 52.94 96 GLY A CA 1
ATOM 705 C C . GLY A 1 96 ? -2.879 -13.565 -0.055 1.00 52.94 96 GLY A C 1
ATOM 706 O O . GLY A 1 96 ? -2.054 -13.130 -0.853 1.00 52.94 96 GLY A O 1
ATOM 707 N N . GLY A 1 97 ? -2.751 -13.408 1.266 1.00 52.97 97 GLY A N 1
ATOM 708 C CA . GLY A 1 97 ? -1.663 -12.660 1.901 1.00 52.97 97 GLY A CA 1
ATOM 709 C C . GLY A 1 97 ? -0.427 -13.504 2.244 1.00 52.97 97 GLY A C 1
ATOM 710 O O . GLY A 1 97 ? -0.297 -14.674 1.867 1.00 52.97 97 GLY A O 1
ATOM 711 N N . ALA A 1 98 ? 0.514 -12.912 2.989 1.00 51.38 98 ALA A N 1
ATOM 712 C CA . ALA A 1 98 ? 1.783 -13.552 3.360 1.00 51.38 98 ALA A CA 1
ATOM 713 C C . ALA A 1 98 ? 1.611 -14.863 4.161 1.00 51.38 98 ALA A C 1
ATOM 715 O O . ALA A 1 98 ? 2.522 -15.693 4.167 1.00 51.38 98 ALA A O 1
ATOM 716 N N . VAL A 1 99 ? 0.447 -15.092 4.782 1.00 41.59 99 VAL A N 1
ATOM 717 C CA . VAL A 1 99 ? 0.100 -16.354 5.458 1.00 41.59 99 VAL A CA 1
ATOM 718 C C . VAL A 1 99 ? -0.067 -17.513 4.464 1.00 41.59 99 VAL A C 1
ATOM 720 O O . VAL A 1 99 ? 0.157 -18.665 4.831 1.00 41.59 99 VAL A O 1
ATOM 723 N N . SER A 1 100 ? -0.392 -17.234 3.198 1.00 47.19 100 SER A N 1
ATOM 724 C CA . SER A 1 100 ? -0.551 -18.247 2.143 1.00 47.19 100 SER A CA 1
ATOM 725 C C . SER A 1 100 ? 0.726 -18.496 1.328 1.00 47.19 100 SER A C 1
ATOM 727 O O . SER A 1 100 ? 0.902 -19.603 0.824 1.00 47.19 100 SER A O 1
ATOM 729 N N . PHE A 1 101 ? 1.633 -17.513 1.226 1.00 42.84 101 PHE A N 1
ATOM 730 C CA . PHE A 1 101 ? 2.836 -17.588 0.373 1.00 42.84 101 PHE A CA 1
ATOM 731 C C . PHE A 1 101 ? 4.182 -17.630 1.122 1.00 42.84 101 PHE A C 1
ATOM 733 O O . PHE A 1 101 ? 5.219 -17.877 0.506 1.00 42.84 101 PHE A O 1
ATOM 740 N N . GLY A 1 102 ? 4.189 -17.455 2.448 1.00 42.28 102 GLY A N 1
ATOM 741 C CA . GLY A 1 102 ? 5.416 -17.393 3.243 1.00 42.28 102 GLY A CA 1
ATOM 742 C C . GLY A 1 102 ? 6.040 -15.992 3.261 1.00 42.28 102 GLY A C 1
ATOM 743 O O . GLY A 1 102 ? 5.797 -15.160 2.389 1.00 42.28 102 GLY A O 1
ATOM 744 N N . HIS A 1 103 ? 6.831 -15.710 4.303 1.00 43.97 103 HIS A N 1
ATOM 745 C CA . HIS A 1 103 ? 7.266 -14.355 4.652 1.00 43.97 103 HIS A CA 1
ATOM 746 C C . HIS A 1 103 ? 8.778 -14.131 4.446 1.00 43.97 103 HIS A C 1
ATOM 748 O O . HIS A 1 103 ? 9.566 -14.333 5.374 1.00 43.97 103 HIS A O 1
ATOM 754 N N . PRO A 1 104 ? 9.224 -13.664 3.268 1.00 40.44 104 PRO A N 1
ATOM 755 C CA . PRO A 1 104 ? 10.522 -13.014 3.151 1.00 40.44 104 PRO A CA 1
ATOM 756 C C . PRO A 1 104 ? 10.426 -11.583 3.669 1.00 40.44 104 PRO A C 1
ATOM 758 O O . PRO A 1 104 ? 9.928 -10.690 2.984 1.00 40.44 104 PRO A O 1
ATOM 761 N N . LEU A 1 105 ? 10.954 -11.354 4.869 1.00 46.56 105 LEU A N 1
ATOM 762 C CA . LEU A 1 105 ? 10.955 -10.056 5.560 1.00 46.56 105 LEU A CA 1
ATOM 763 C C . LEU A 1 105 ? 11.437 -8.869 4.693 1.00 46.56 105 LEU A C 1
ATOM 765 O O . LEU A 1 105 ? 11.036 -7.739 4.945 1.00 46.56 105 LEU A O 1
ATOM 769 N N . GLY A 1 106 ? 12.275 -9.111 3.673 1.00 41.91 106 GLY A N 1
ATOM 770 C CA . GLY A 1 106 ? 12.779 -8.078 2.755 1.00 41.91 106 GLY A CA 1
ATOM 771 C C . GLY A 1 106 ? 12.053 -7.950 1.407 1.00 41.91 106 GLY A C 1
ATOM 772 O O . GLY A 1 106 ? 12.166 -6.906 0.772 1.00 41.91 106 GLY A O 1
ATOM 773 N N . CYS A 1 107 ? 11.306 -8.968 0.962 1.00 49.00 107 CYS A N 1
ATOM 774 C CA . CYS A 1 107 ? 10.646 -8.976 -0.355 1.00 49.00 107 CYS A CA 1
ATOM 775 C C . CYS A 1 107 ? 9.118 -8.879 -0.279 1.00 49.00 107 CYS A C 1
ATOM 777 O O . CYS A 1 107 ? 8.489 -8.650 -1.308 1.00 49.00 107 CYS A O 1
ATOM 779 N N . SER A 1 108 ? 8.500 -9.004 0.900 1.00 51.84 108 SER A N 1
ATOM 780 C CA . SER A 1 108 ? 7.037 -9.082 1.022 1.00 51.84 108 SER A CA 1
ATOM 781 C C . SER A 1 108 ? 6.299 -7.856 0.471 1.00 51.84 108 SER A C 1
ATOM 783 O O . SER A 1 108 ? 5.276 -8.009 -0.189 1.00 51.84 108 SER A O 1
ATOM 785 N N . GLY A 1 109 ? 6.843 -6.648 0.650 1.00 54.75 109 GLY A N 1
ATOM 786 C CA . GLY A 1 109 ? 6.261 -5.428 0.077 1.00 54.75 109 GLY A CA 1
ATOM 787 C C . GLY A 1 109 ? 6.313 -5.389 -1.456 1.00 54.75 109 GLY A C 1
ATOM 788 O O . GLY A 1 109 ? 5.380 -4.909 -2.095 1.00 54.75 109 GLY A O 1
ATOM 789 N N . LEU A 1 110 ? 7.380 -5.927 -2.055 1.00 54.53 110 LEU A N 1
ATOM 790 C CA . LEU A 1 110 ? 7.542 -5.989 -3.509 1.00 54.53 110 LEU A CA 1
ATOM 791 C C . LEU A 1 110 ? 6.714 -7.122 -4.126 1.00 54.53 110 LEU A C 1
ATOM 793 O O . LEU A 1 110 ? 6.131 -6.950 -5.191 1.00 54.53 110 LEU A O 1
ATOM 797 N N . VAL A 1 111 ? 6.631 -8.257 -3.431 1.00 55.84 111 VAL A N 1
ATOM 798 C CA . VAL A 1 111 ? 5.789 -9.399 -3.803 1.00 55.84 111 VAL A CA 1
ATOM 799 C C . VAL A 1 111 ? 4.315 -8.998 -3.780 1.00 55.84 111 VAL A C 1
ATOM 801 O O . VAL A 1 111 ? 3.628 -9.255 -4.758 1.00 55.84 111 VAL A O 1
ATOM 804 N N . ALA A 1 112 ? 3.848 -8.287 -2.747 1.00 56.44 112 ALA A N 1
ATOM 805 C CA . ALA A 1 112 ? 2.477 -7.774 -2.694 1.00 56.44 112 ALA A CA 1
ATOM 806 C C . ALA A 1 112 ? 2.156 -6.824 -3.867 1.00 56.44 112 ALA A C 1
ATOM 808 O O . ALA A 1 112 ? 1.089 -6.911 -4.469 1.00 56.44 112 ALA A O 1
ATOM 809 N N . LEU A 1 113 ? 3.105 -5.955 -4.242 1.00 56.75 113 LEU A N 1
ATOM 810 C CA . LEU A 1 113 ? 2.966 -5.071 -5.406 1.00 56.75 113 LEU A CA 1
ATOM 811 C C . LEU A 1 113 ? 2.898 -5.836 -6.740 1.00 56.75 113 LEU A C 1
ATOM 813 O O . LEU A 1 113 ? 2.128 -5.448 -7.615 1.00 56.75 113 LEU A O 1
ATOM 817 N N . LEU A 1 114 ? 3.704 -6.888 -6.921 1.00 50.22 114 LEU A N 1
ATOM 818 C CA . LEU A 1 114 ? 3.740 -7.677 -8.161 1.00 50.22 114 LEU A CA 1
ATOM 819 C C . LEU A 1 114 ? 2.567 -8.660 -8.276 1.00 50.22 114 LEU A C 1
ATOM 821 O O . LEU A 1 114 ? 2.045 -8.848 -9.373 1.00 50.22 114 LEU A O 1
ATOM 825 N N . HIS A 1 115 ? 2.131 -9.256 -7.164 1.00 47.19 115 HIS A N 1
ATOM 826 C CA . HIS A 1 115 ? 1.025 -10.220 -7.111 1.00 47.19 115 HIS A CA 1
ATOM 827 C C . HIS A 1 115 ? -0.280 -9.642 -7.666 1.00 47.19 115 HIS A C 1
ATOM 829 O O . HIS A 1 115 ? -1.004 -10.324 -8.389 1.00 47.19 115 HIS A O 1
ATOM 835 N N . PHE A 1 116 ? -0.512 -8.350 -7.418 1.00 48.16 116 PHE A N 1
ATOM 836 C CA . PHE A 1 116 ? -1.665 -7.608 -7.927 1.00 48.16 116 PHE A CA 1
ATOM 837 C C . PHE A 1 116 ? -1.693 -7.449 -9.449 1.00 48.16 116 PHE A C 1
ATOM 839 O O . PHE A 1 116 ? -2.736 -7.173 -10.027 1.00 48.16 116 PHE A O 1
ATOM 846 N N . TRP A 1 117 ? -0.537 -7.544 -10.103 1.00 43.94 117 TRP A N 1
ATOM 847 C CA . TRP A 1 117 ? -0.434 -7.297 -11.538 1.00 43.94 117 TRP A CA 1
ATOM 848 C C . TRP A 1 117 ? -0.441 -8.586 -12.364 1.00 43.94 117 TRP A C 1
ATOM 850 O O . TRP A 1 117 ? -0.754 -8.557 -13.551 1.00 43.94 117 TRP A O 1
ATOM 860 N N . VAL A 1 118 ? -0.070 -9.714 -11.753 1.00 36.84 118 VAL A N 1
ATOM 861 C CA . VAL A 1 118 ? -0.042 -11.031 -12.412 1.00 36.84 118 VAL A CA 1
ATOM 862 C C . VAL A 1 118 ? -1.383 -11.776 -12.270 1.00 36.84 118 VAL A C 1
ATOM 864 O O . VAL A 1 118 ? -1.626 -12.709 -13.036 1.00 36.84 118 VAL A O 1
ATOM 867 N N . SER A 1 119 ? -2.247 -11.359 -11.333 1.00 35.97 119 SER A N 1
ATOM 868 C CA . SER A 1 119 ? -3.580 -11.936 -11.063 1.00 35.97 119 SER A CA 1
ATOM 869 C C . SER A 1 119 ? -4.704 -11.103 -11.673 1.00 35.97 119 SER A C 1
ATOM 871 O O . SER A 1 119 ? -5.719 -11.716 -12.076 1.00 35.97 119 SER A O 1
#

Secondary structure (DSSP, 8-state):
---------------HHHHHHTT----------------GGGGGGHHHHHHHHHHHHHT--GGG---B----SSHHHHHHHHHHHT--GGGBSTT--HHHH---TTTHHHHHHHHHHH-

InterPro domains:
  IPR016039 Thiolase-like [G3DSA:3.40.47.10] (8-117)
  IPR016039 Thiolase-like [SSF53901] (27-116)
  IPR020613 Thiolase, conserved site [PS00737] (93-109)
  IPR020617 Thiolase, C-terminal [PF02803] (26-112)

Radius of gyration: 15.95 Å; chains: 1; bounding box: 33×43×47 Å

pLDDT: mean 73.78, std 18.38, range [30.05, 94.31]

Sequence (119 aa):
MGHGVVVDAALVLVSGKYALEKGLIVIAKVRGYADAEQAPELFTTSPALAIPKAVKRAGIDASQVDFYEINEAFSVVALANQKLLGLDSAKVNVHGGAVSFGHPLGCSGLVALLHFWVS